Protein AF-A0AA38FZW0-F1 (afdb_monomer)

Solvent-accessible surface area (backbone atoms only — not comparable to full-atom values): 7051 Å² total; per-residue (Å²): 134,92,70,90,73,86,72,86,71,92,61,84,44,77,50,74,46,80,44,79,42,98,86,79,48,76,44,79,49,76,46,74,54,73,46,79,87,43,46,66,67,48,60,71,40,72,66,59,43,64,87,47,83,64,46,78,40,74,23,43,41,52,34,69,67,40,43,55,54,39,52,52,51,49,54,53,52,50,53,48,13,63,77,56,74,32,66,51,56,74,45,82,40,79,35,62,77,90,45,78,61,42,90,69,81,82,73,94,74,89,127

Nearest PDB structures (foldseek):
  2g4o-assembly1_A  TM=4.117E-01  e=1.725E-01  Mycobacterium tuberculosis
  4iwh-assembly1_B  TM=4.069E-01  e=1.725E-01  Burkholderia thailandensis E264
  6lky-assembly1_B  TM=3.232E-01  e=4.972E-01  Methylococcus capsulatus str. Bath
  3blx-assembly6_P  TM=3.490E-01  e=7.900E-01  Saccharomyces cerevisiae
  3blx-assembly1_D  TM=4.055E-01  e=1.341E+00  Saccharomyces cerevisiae

Structure (mmCIF, N/CA/C/O backbone):
data_AF-A0AA38FZW0-F1
#
_entry.id   AF-A0AA38FZW0-F1
#
loop_
_atom_site.group_PDB
_atom_site.id
_atom_site.type_symbol
_atom_site.label_atom_id
_atom_site.label_alt_id
_atom_site.label_comp_id
_atom_site.label_asym_id
_atom_site.label_entity_id
_atom_site.label_seq_id
_atom_site.pdbx_PDB_ins_code
_atom_site.Cartn_x
_atom_site.Cartn_y
_atom_site.Cartn_z
_atom_site.occupancy
_atom_site.B_iso_or_equiv
_atom_site.auth_seq_id
_atom_site.auth_comp_id
_atom_site.auth_asym_id
_atom_site.auth_atom_id
_atom_site.pdbx_PDB_model_num
ATOM 1 N N . GLN A 1 1 ? -1.968 -15.442 -16.839 1.00 64.88 1 GLN A N 1
ATOM 2 C CA . GLN A 1 1 ? -0.746 -15.421 -17.668 1.00 64.88 1 GLN A CA 1
ATOM 3 C C . GLN A 1 1 ? -0.109 -14.055 -17.491 1.00 64.88 1 GLN A C 1
ATOM 5 O O . GLN A 1 1 ? -0.829 -13.072 -17.615 1.00 64.88 1 GLN A O 1
ATOM 10 N N . PHE A 1 2 ? 1.173 -13.996 -17.129 1.00 82.81 2 PHE A N 1
ATOM 11 C CA . PHE A 1 2 ? 1.916 -12.736 -17.044 1.00 82.81 2 PHE A CA 1
ATOM 12 C C . PHE A 1 2 ? 2.198 -12.199 -18.454 1.00 82.81 2 PHE A C 1
ATOM 14 O O . PHE A 1 2 ? 2.428 -12.986 -19.375 1.00 82.81 2 PHE A O 1
ATOM 21 N N . VAL A 1 3 ? 2.140 -10.879 -18.624 1.00 86.00 3 VAL A N 1
ATOM 22 C CA . VAL A 1 3 ? 2.450 -10.193 -19.882 1.00 86.00 3 VAL A CA 1
ATOM 23 C C . VAL A 1 3 ? 3.559 -9.194 -19.591 1.00 86.00 3 VAL A C 1
ATOM 25 O O . VAL A 1 3 ? 3.381 -8.303 -18.771 1.00 86.00 3 VAL A O 1
ATOM 28 N N . GLU A 1 4 ? 4.686 -9.335 -20.282 1.00 85.12 4 GLU A N 1
ATOM 29 C CA . GLU A 1 4 ? 5.894 -8.534 -20.042 1.00 85.12 4 GLU A CA 1
ATOM 30 C C . GLU A 1 4 ? 5.729 -7.055 -20.424 1.00 85.12 4 GLU A C 1
ATOM 32 O O . GLU A 1 4 ? 6.420 -6.172 -19.922 1.00 85.12 4 GLU A O 1
ATOM 37 N N . ARG A 1 5 ? 4.766 -6.755 -21.301 1.00 89.06 5 ARG A N 1
ATOM 38 C CA . ARG A 1 5 ? 4.482 -5.388 -21.729 1.00 89.06 5 ARG A CA 1
ATOM 39 C C . ARG A 1 5 ? 3.911 -4.566 -20.575 1.00 89.06 5 ARG A C 1
ATOM 41 O O . ARG A 1 5 ? 2.768 -4.767 -20.170 1.00 89.06 5 ARG A O 1
ATOM 48 N N . TYR A 1 6 ? 4.663 -3.560 -20.144 1.00 84.94 6 TYR A N 1
ATOM 49 C CA . TYR A 1 6 ? 4.176 -2.580 -19.185 1.00 84.94 6 TYR A CA 1
ATOM 50 C C . TYR A 1 6 ? 3.109 -1.676 -19.811 1.00 84.94 6 TYR A C 1
ATOM 52 O O . TYR A 1 6 ? 3.316 -1.070 -20.864 1.00 84.94 6 TYR A O 1
ATOM 60 N N . THR A 1 7 ? 1.961 -1.593 -19.147 1.00 84.06 7 THR A N 1
ATOM 61 C CA . THR A 1 7 ? 0.936 -0.579 -19.400 1.00 84.06 7 THR A CA 1
ATOM 62 C C . THR A 1 7 ? 0.672 0.099 -18.063 1.00 84.06 7 THR A C 1
ATOM 64 O O . THR A 1 7 ? 0.137 -0.576 -17.178 1.00 84.06 7 THR A O 1
ATOM 67 N N . PRO A 1 8 ? 1.073 1.372 -17.889 1.00 82.00 8 PRO A N 1
ATOM 68 C CA . PRO A 1 8 ? 0.825 2.094 -16.653 1.00 82.00 8 PRO A CA 1
ATOM 69 C C . PRO A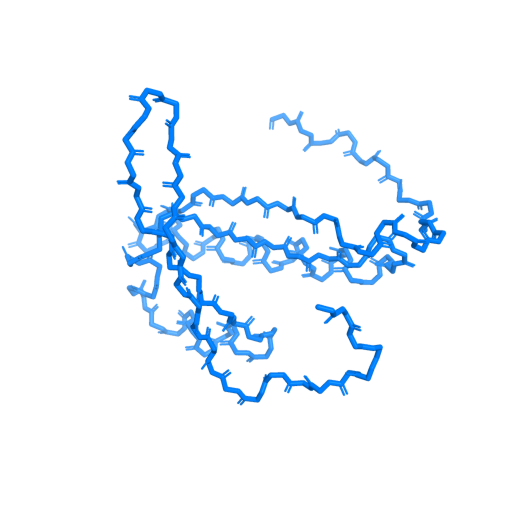 1 8 ? -0.656 2.075 -16.276 1.00 82.00 8 PRO A C 1
ATOM 71 O O . PRO A 1 8 ? -1.553 1.977 -17.122 1.00 82.00 8 PRO A O 1
ATOM 74 N N . THR A 1 9 ? -0.909 2.138 -14.978 1.00 79.44 9 THR A N 1
ATOM 75 C CA . THR A 1 9 ? -2.256 2.312 -14.457 1.00 79.44 9 THR A CA 1
ATOM 76 C C . THR A 1 9 ? -2.525 3.806 -14.320 1.00 79.44 9 THR A C 1
ATOM 78 O O . THR A 1 9 ? -2.023 4.456 -13.409 1.00 79.44 9 THR A O 1
ATOM 81 N N . ASP A 1 10 ?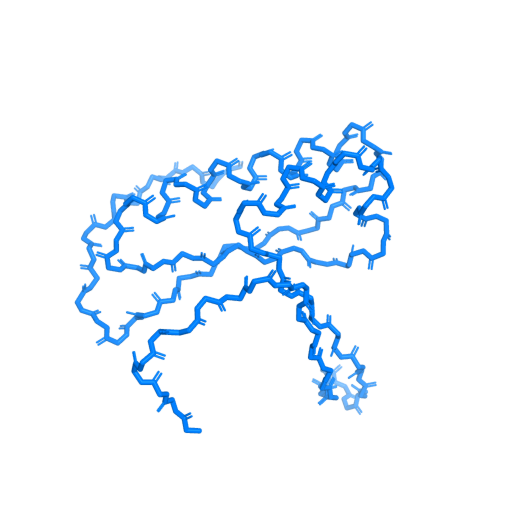 -3.313 4.347 -15.248 1.00 73.62 10 ASP A N 1
ATOM 82 C CA . ASP A 1 10 ? -3.588 5.790 -15.341 1.00 73.62 10 ASP A CA 1
ATOM 83 C C . ASP A 1 10 ? -4.782 6.236 -14.471 1.00 73.62 10 ASP A C 1
ATOM 85 O O . ASP A 1 10 ? -5.125 7.416 -14.415 1.00 73.62 10 ASP A O 1
ATOM 89 N N . CYS A 1 11 ? -5.465 5.287 -13.825 1.00 74.19 11 CYS A N 1
ATOM 90 C CA . CYS A 1 11 ? -6.664 5.505 -13.019 1.00 74.19 11 CYS A CA 1
ATOM 91 C C . CYS A 1 11 ? -6.807 4.426 -11.940 1.00 74.19 11 CYS A C 1
ATOM 93 O O . CYS A 1 11 ? -6.218 3.355 -12.056 1.00 74.19 11 CYS A O 1
ATOM 95 N N . ASP A 1 12 ? -7.617 4.681 -10.909 1.00 79.31 12 ASP A N 1
ATOM 96 C CA . ASP A 1 12 ? -7.883 3.693 -9.859 1.00 79.31 12 ASP A CA 1
ATOM 97 C C . ASP A 1 12 ? -8.368 2.362 -10.452 1.00 79.31 12 ASP A C 1
ATOM 99 O O . ASP A 1 12 ? -9.379 2.306 -11.163 1.00 79.31 12 ASP A O 1
ATOM 103 N N . ARG A 1 13 ? -7.677 1.271 -10.110 1.00 89.12 13 ARG A N 1
ATOM 104 C CA . ARG A 1 13 ? -8.103 -0.089 -10.456 1.00 89.12 13 ARG A CA 1
ATOM 105 C C . ARG A 1 13 ? -8.536 -0.833 -9.214 1.00 89.12 13 ARG A C 1
ATOM 107 O O . ARG A 1 13 ? -7.882 -0.770 -8.180 1.00 89.12 13 ARG A O 1
ATOM 114 N N . TYR A 1 14 ? -9.626 -1.576 -9.349 1.00 93.94 14 TYR A N 1
ATOM 115 C CA . TYR A 1 14 ? -10.169 -2.406 -8.287 1.00 93.94 14 TYR A CA 1
ATOM 116 C C . TYR A 1 14 ? -10.227 -3.853 -8.750 1.00 93.94 14 TYR A C 1
ATOM 118 O O . TYR A 1 14 ? -10.685 -4.142 -9.858 1.00 93.94 14 TYR A O 1
ATOM 126 N N . VAL A 1 15 ? -9.806 -4.766 -7.884 1.00 95.81 15 VAL A N 1
ATOM 127 C CA . VAL A 1 15 ? -10.010 -6.203 -8.067 1.00 95.81 15 VAL A CA 1
ATOM 128 C C . VAL A 1 15 ? -10.662 -6.777 -6.821 1.00 95.81 15 VAL A C 1
ATOM 130 O O . VAL A 1 15 ? -10.388 -6.354 -5.699 1.00 95.81 15 VAL A O 1
ATOM 133 N N . THR A 1 16 ? -11.559 -7.734 -7.029 1.00 96.94 16 THR A N 1
ATOM 134 C CA . THR A 1 16 ? -12.221 -8.453 -5.945 1.00 96.94 16 THR A CA 1
ATOM 135 C C . THR A 1 16 ? -12.003 -9.940 -6.125 1.00 96.94 16 THR A C 1
ATOM 137 O O . THR A 1 16 ? -12.043 -10.453 -7.245 1.00 96.94 16 THR A O 1
ATOM 140 N N . ASN A 1 17 ? -11.746 -10.633 -5.025 1.00 96.94 17 ASN A N 1
ATOM 141 C CA . ASN A 1 17 ? -11.649 -12.082 -5.022 1.00 96.94 17 ASN A CA 1
ATOM 142 C C . ASN A 1 17 ? -12.197 -12.650 -3.713 1.00 96.94 17 ASN A C 1
ATOM 144 O O . ASN A 1 17 ? -12.164 -11.988 -2.679 1.00 96.94 17 ASN A O 1
ATOM 148 N N . VAL A 1 18 ? -12.680 -13.889 -3.744 1.00 96.88 18 VAL A N 1
ATOM 149 C CA . VAL A 1 18 ? -13.081 -14.612 -2.535 1.00 96.88 18 VAL A CA 1
ATOM 150 C C . VAL A 1 18 ? -11.903 -15.456 -2.064 1.00 96.88 18 VAL A C 1
ATOM 152 O O . VAL A 1 18 ? -11.402 -16.298 -2.806 1.00 96.88 18 VAL A O 1
ATOM 155 N N . VAL A 1 19 ? -11.477 -15.240 -0.823 1.00 95.38 19 VAL A N 1
ATOM 156 C CA . VAL A 1 19 ? -10.383 -15.969 -0.173 1.00 95.38 19 VAL A CA 1
ATOM 157 C C . VAL A 1 19 ? -10.934 -16.847 0.947 1.00 95.38 19 VAL A C 1
ATOM 159 O O . VAL A 1 19 ? -11.860 -16.454 1.660 1.00 95.38 19 VAL A O 1
ATOM 162 N N . ASP A 1 20 ? -10.386 -18.050 1.090 1.00 95.31 20 ASP A N 1
ATOM 163 C CA . ASP A 1 20 ? -10.673 -18.925 2.228 1.00 95.31 20 ASP A CA 1
ATOM 164 C C . ASP A 1 20 ? -9.731 -18.575 3.385 1.00 95.31 20 ASP A C 1
ATOM 166 O O . ASP A 1 20 ? -8.546 -18.308 3.176 1.00 95.31 20 ASP A O 1
ATOM 170 N N . THR A 1 21 ? -10.258 -18.546 4.603 1.00 91.44 21 THR A N 1
ATOM 171 C CA . THR A 1 21 ? -9.497 -18.222 5.813 1.00 91.44 21 THR A CA 1
ATOM 172 C C . THR A 1 21 ? -9.355 -19.451 6.699 1.00 91.44 21 THR A C 1
ATOM 174 O O . THR A 1 21 ? -10.117 -20.414 6.588 1.00 91.44 21 THR A O 1
ATOM 177 N N . MET A 1 22 ? -8.370 -19.438 7.603 1.00 85.50 22 MET A N 1
ATOM 178 C CA . MET A 1 22 ? -8.183 -20.546 8.542 1.00 85.50 22 MET A CA 1
ATOM 179 C C . MET A 1 22 ? -9.481 -20.803 9.319 1.00 85.50 22 MET A C 1
ATOM 181 O O . MET A 1 22 ? -9.975 -19.926 10.022 1.00 85.50 22 MET A O 1
ATOM 185 N N . GLY A 1 23 ? -10.045 -22.002 9.148 1.00 86.62 23 GLY A N 1
ATOM 186 C CA . GLY A 1 23 ? -11.368 -22.366 9.664 1.00 86.62 23 GLY A CA 1
ATOM 187 C C . GLY A 1 23 ? -12.471 -22.496 8.605 1.00 86.62 23 GLY A C 1
ATOM 188 O O . GLY A 1 23 ? -13.623 -22.697 8.977 1.00 86.62 23 GLY A O 1
ATOM 189 N N . GLY A 1 24 ? -12.153 -22.398 7.307 1.00 89.62 24 GLY A N 1
ATOM 190 C CA . GLY A 1 24 ? -13.102 -22.646 6.208 1.00 89.62 24 GLY A CA 1
ATOM 191 C C . GLY A 1 24 ? -14.101 -21.508 5.974 1.00 89.62 24 GLY A C 1
ATOM 192 O O . GLY A 1 24 ? -15.117 -21.687 5.296 1.00 89.62 24 GLY A O 1
ATOM 193 N N . THR A 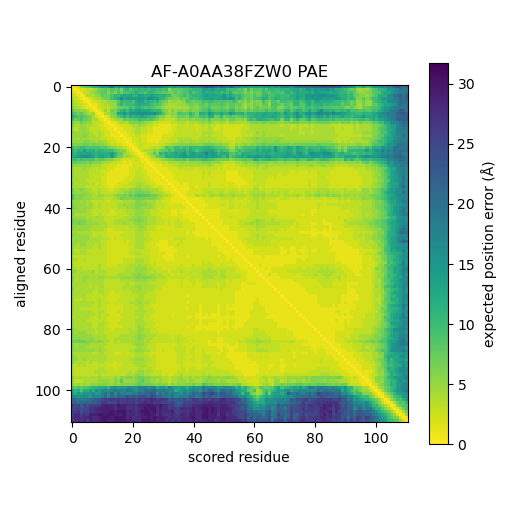1 25 ? -13.858 -20.343 6.581 1.00 94.31 25 THR A N 1
ATOM 194 C CA . THR A 1 25 ? -14.698 -19.158 6.398 1.00 94.31 25 THR A CA 1
ATOM 195 C C . THR A 1 25 ? -14.226 -18.392 5.172 1.00 94.31 25 THR A C 1
ATOM 197 O O . THR A 1 25 ? -13.057 -18.025 5.071 1.00 94.31 25 THR A O 1
ATOM 200 N N . LYS A 1 26 ? -15.147 -18.086 4.258 1.00 95.69 26 LYS A N 1
ATOM 201 C CA . LYS A 1 26 ? -14.849 -17.301 3.058 1.00 95.69 26 LYS A CA 1
ATOM 202 C C . LYS A 1 26 ? -14.984 -15.807 3.337 1.00 95.69 26 LYS A C 1
ATOM 204 O O . LYS A 1 26 ? -15.977 -15.378 3.924 1.00 95.69 26 LYS A O 1
ATOM 209 N N . LYS A 1 27 ? -14.017 -15.015 2.878 1.00 95.50 27 LYS A N 1
ATOM 210 C CA . LYS A 1 27 ? -14.047 -13.546 2.915 1.00 95.50 27 LYS A CA 1
ATOM 211 C C . LYS A 1 27 ? -13.846 -12.973 1.518 1.00 95.50 27 LYS A C 1
ATOM 213 O O . LYS A 1 27 ? -13.227 -13.609 0.671 1.00 95.50 27 LYS A O 1
ATOM 218 N N . THR A 1 28 ? -14.357 -11.770 1.284 1.00 96.94 28 THR A N 1
ATOM 219 C CA . THR A 1 28 ? -14.087 -11.029 0.046 1.00 96.94 28 THR A CA 1
ATOM 220 C C . THR A 1 28 ? -12.890 -10.120 0.279 1.00 96.94 28 THR A C 1
ATOM 222 O O . THR A 1 28 ? -12.937 -9.269 1.161 1.00 96.94 28 THR A O 1
ATOM 225 N N . LEU A 1 29 ? -11.831 -10.311 -0.499 1.00 96.88 29 LEU A N 1
ATOM 226 C CA . LEU A 1 29 ? -10.689 -9.414 -0.572 1.00 96.88 29 LEU A CA 1
ATOM 227 C C . LEU A 1 29 ? -10.949 -8.397 -1.683 1.00 96.88 29 LEU A C 1
ATOM 229 O O . LEU A 1 29 ? -11.1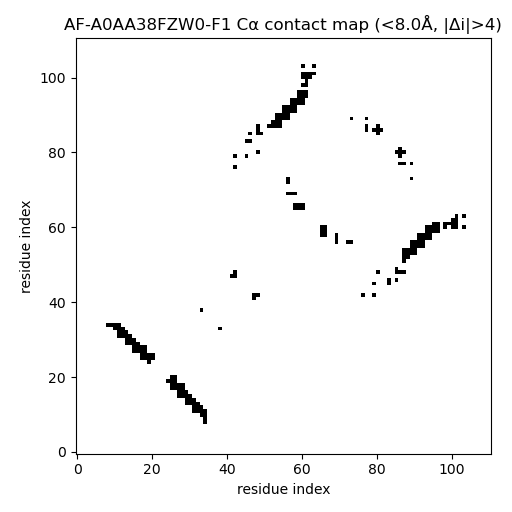36 -8.780 -2.839 1.00 96.88 29 LEU A O 1
ATOM 233 N N . VAL A 1 30 ? -10.956 -7.116 -1.325 1.00 97.12 30 VAL A N 1
ATOM 234 C CA . VAL A 1 30 ? -11.035 -5.996 -2.266 1.00 97.12 30 VAL A CA 1
ATOM 235 C C . VAL A 1 30 ? -9.676 -5.317 -2.275 1.00 97.12 30 VAL A C 1
ATOM 237 O O . VAL A 1 30 ? -9.196 -4.895 -1.228 1.00 97.12 30 VAL A O 1
ATOM 240 N N . MET A 1 31 ? -9.049 -5.217 -3.441 1.00 96.69 31 MET A N 1
ATOM 241 C CA . MET A 1 31 ? -7.785 -4.504 -3.600 1.00 96.69 31 MET A CA 1
ATOM 242 C C . MET A 1 31 ? -8.007 -3.302 -4.506 1.00 96.69 31 MET A C 1
ATOM 244 O O . MET A 1 31 ? -8.629 -3.431 -5.563 1.00 96.69 31 MET A O 1
ATOM 248 N N . ARG A 1 32 ? -7.477 -2.154 -4.090 1.00 95.44 32 ARG A N 1
ATOM 249 C CA . ARG A 1 32 ? -7.408 -0.931 -4.885 1.00 95.44 32 ARG A CA 1
ATOM 250 C C . ARG A 1 32 ? -5.948 -0.648 -5.201 1.00 95.44 32 ARG A C 1
ATOM 252 O O . ARG A 1 32 ? -5.145 -0.485 -4.289 1.00 95.44 32 ARG A O 1
ATOM 259 N N . GLU A 1 33 ? -5.618 -0.580 -6.479 1.00 94.88 33 GLU A N 1
ATOM 260 C CA . GLU A 1 33 ? -4.318 -0.097 -6.929 1.00 94.88 33 GLU A CA 1
ATOM 261 C C . GLU A 1 33 ? -4.320 1.433 -6.900 1.00 94.88 33 GLU A C 1
ATOM 263 O O . GLU A 1 33 ? -5.212 2.066 -7.470 1.00 94.88 33 GLU A O 1
ATOM 268 N N . ILE A 1 34 ? -3.314 2.012 -6.246 1.00 92.56 34 ILE A N 1
ATOM 269 C CA . ILE A 1 34 ? -3.060 3.451 -6.228 1.00 92.56 34 ILE A CA 1
ATOM 270 C C . ILE A 1 34 ? -1.690 3.653 -6.865 1.00 92.56 34 ILE A C 1
ATOM 272 O O . ILE A 1 34 ? -0.688 3.146 -6.364 1.00 92.56 34 ILE A O 1
ATOM 276 N N . SER A 1 35 ? -1.649 4.368 -7.989 1.00 90.25 35 SER A N 1
ATOM 277 C CA . SER A 1 35 ? -0.374 4.723 -8.613 1.00 90.25 35 SER A CA 1
ATOM 278 C C . SER A 1 35 ? 0.433 5.624 -7.682 1.00 90.25 35 SER A C 1
ATOM 280 O O . SER A 1 35 ? -0.132 6.411 -6.925 1.00 90.25 35 SER A O 1
ATOM 282 N N . GLU A 1 36 ? 1.750 5.575 -7.807 1.00 86.06 36 GLU A N 1
ATOM 283 C CA . GLU A 1 36 ? 2.663 6.394 -7.014 1.00 86.06 36 GLU A CA 1
ATOM 284 C C . GLU A 1 36 ? 2.325 7.898 -7.073 1.00 86.06 36 GLU A C 1
ATOM 286 O O . GLU A 1 36 ? 2.167 8.553 -6.046 1.00 86.06 36 GLU A O 1
ATOM 291 N N . ASN A 1 37 ? 2.070 8.423 -8.277 1.00 85.56 37 ASN A N 1
ATOM 292 C CA . ASN A 1 37 ? 1.664 9.819 -8.481 1.00 85.56 37 ASN A CA 1
ATOM 293 C C . ASN A 1 37 ? 0.271 10.135 -7.900 1.00 85.56 37 ASN A C 1
ATOM 295 O O . ASN A 1 37 ? -0.071 11.297 -7.691 1.00 85.56 37 ASN A O 1
ATOM 299 N N . GLY A 1 38 ? -0.554 9.112 -7.673 1.00 89.81 38 GLY A N 1
ATOM 300 C CA . GLY A 1 38 ? -1.901 9.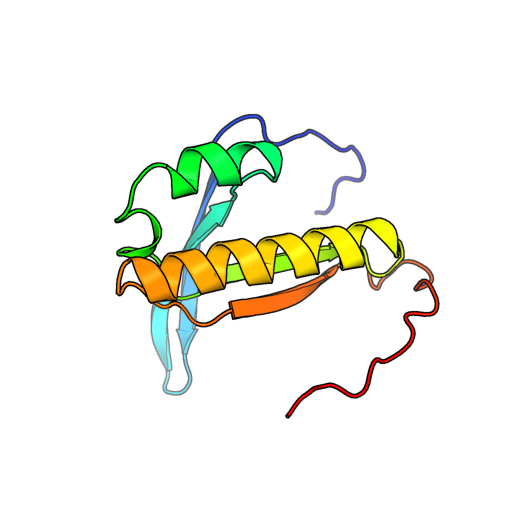237 -7.124 1.00 89.81 38 GLY A CA 1
ATOM 301 C C . GLY A 1 38 ? -1.940 9.317 -5.599 1.00 89.81 38 GLY A C 1
ATOM 302 O O . GLY A 1 38 ? -2.957 9.749 -5.057 1.00 89.81 38 GLY A O 1
ATOM 303 N N . VAL A 1 39 ? -0.855 8.951 -4.903 1.00 92.19 39 VAL A N 1
ATOM 304 C CA . VAL A 1 39 ? -0.814 8.907 -3.430 1.00 92.19 39 VAL A CA 1
ATOM 305 C C . VAL A 1 39 ? -1.058 10.288 -2.827 1.00 92.19 39 VAL A C 1
ATOM 307 O O . VAL A 1 39 ? -1.919 10.430 -1.963 1.00 92.19 39 VAL A O 1
ATOM 310 N N . GLN A 1 40 ? -0.403 11.329 -3.344 1.00 92.56 40 GLN A N 1
ATOM 311 C CA . GLN A 1 40 ? -0.582 12.693 -2.839 1.00 92.56 40 GLN A CA 1
ATOM 312 C C . GLN A 1 40 ? -2.046 13.159 -2.945 1.00 92.56 40 GLN A C 1
ATOM 314 O O . GLN A 1 40 ? -2.592 13.761 -2.021 1.00 92.56 40 GLN A O 1
ATOM 319 N N . MET A 1 41 ? -2.704 12.860 -4.070 1.00 92.75 41 MET A N 1
ATOM 320 C CA . MET A 1 41 ? -4.112 13.203 -4.278 1.00 92.75 41 MET A CA 1
ATOM 321 C C . MET A 1 41 ? -5.038 12.367 -3.386 1.00 92.75 41 MET A C 1
ATOM 323 O O . MET A 1 41 ? -6.048 12.874 -2.901 1.00 92.75 41 MET A O 1
ATOM 327 N N . PHE A 1 42 ? -4.690 11.103 -3.153 1.00 93.62 42 PHE A N 1
ATOM 328 C CA . PHE A 1 42 ? -5.418 10.208 -2.262 1.00 93.62 42 PHE A CA 1
ATOM 329 C C . PHE A 1 42 ? -5.363 10.694 -0.804 1.00 93.62 42 PHE A C 1
ATOM 331 O O . PHE A 1 42 ? -6.412 10.841 -0.174 1.00 93.62 42 PHE A O 1
ATOM 338 N N . LEU A 1 43 ? -4.174 11.037 -0.297 1.00 95.69 43 LEU A N 1
ATOM 339 C CA . LEU A 1 43 ? -3.968 11.499 1.082 1.00 95.69 43 LEU A CA 1
ATOM 340 C C . LEU A 1 43 ? -4.467 12.931 1.337 1.00 95.69 43 LEU A C 1
ATOM 342 O O . LEU A 1 43 ? -4.678 13.313 2.485 1.00 95.69 43 LEU A O 1
ATOM 346 N N . ALA A 1 44 ? -4.752 13.717 0.292 1.00 96.25 44 ALA A N 1
ATOM 347 C CA . ALA A 1 44 ? -5.377 15.036 0.443 1.00 96.25 44 ALA A CA 1
ATOM 348 C C . ALA A 1 44 ? -6.735 14.974 1.174 1.00 96.25 44 ALA A C 1
ATOM 350 O O . ALA A 1 44 ? -7.151 15.951 1.802 1.00 96.25 44 ALA A O 1
ATOM 351 N N . ASN A 1 45 ? -7.424 13.828 1.121 1.00 96.50 45 ASN A N 1
ATOM 352 C CA . ASN A 1 45 ? -8.562 13.552 1.986 1.00 96.50 45 ASN A CA 1
ATOM 353 C C . ASN A 1 45 ? -8.089 12.933 3.312 1.00 96.50 45 ASN A C 1
ATOM 355 O O . ASN A 1 45 ? -7.508 11.847 3.329 1.00 96.50 45 ASN A O 1
ATOM 359 N N . LYS A 1 46 ? -8.427 13.581 4.433 1.00 96.44 46 LYS A N 1
ATOM 360 C CA . LYS A 1 46 ? -8.119 13.095 5.786 1.00 96.44 46 LYS A CA 1
ATOM 361 C C . LYS A 1 46 ? -8.644 11.678 6.040 1.00 96.44 46 LYS A C 1
ATOM 363 O O . LYS A 1 46 ? -7.958 10.887 6.672 1.00 96.44 46 LYS A O 1
ATOM 368 N N . GLU A 1 47 ? -9.827 11.347 5.532 1.00 97.81 47 GLU A N 1
ATOM 369 C CA . GLU A 1 47 ? -10.494 10.058 5.774 1.00 97.81 47 GLU A CA 1
ATOM 370 C C . GLU A 1 47 ? -10.167 9.003 4.703 1.00 97.81 47 GLU A C 1
ATOM 372 O O . GLU A 1 47 ? -10.802 7.954 4.643 1.00 97.81 47 GLU A O 1
ATOM 377 N N . SER A 1 48 ? -9.184 9.262 3.834 1.00 96.25 48 SER A N 1
ATOM 378 C CA . SER A 1 48 ? -8.811 8.366 2.727 1.00 96.25 48 SER A CA 1
ATOM 379 C C . SER A 1 48 ? -8.441 6.948 3.168 1.00 96.25 48 SER A C 1
ATOM 381 O O . SER A 1 48 ? -8.738 5.998 2.443 1.00 96.25 48 SER A O 1
ATOM 383 N N . LEU A 1 49 ? -7.853 6.800 4.360 1.00 97.38 49 LEU A N 1
ATOM 384 C CA . LEU A 1 49 ? -7.476 5.512 4.949 1.00 97.38 49 LEU A CA 1
ATOM 385 C C . LEU A 1 49 ? -8.590 4.845 5.762 1.00 97.38 49 LEU A C 1
ATOM 387 O O . LEU A 1 49 ? -8.495 3.653 6.027 1.00 97.38 49 LEU A O 1
ATOM 391 N N . ALA A 1 50 ? -9.672 5.553 6.099 1.00 97.62 50 ALA A N 1
ATOM 392 C CA . ALA A 1 50 ? -10.769 5.000 6.894 1.00 97.62 50 ALA A CA 1
ATOM 393 C C . ALA A 1 50 ? -11.380 3.688 6.343 1.00 97.62 50 ALA A C 1
ATOM 395 O O . ALA A 1 50 ? -11.732 2.831 7.152 1.00 97.62 50 ALA A O 1
ATOM 396 N N . PRO A 1 51 ? -11.523 3.480 5.013 1.00 96.38 51 PRO A N 1
ATOM 397 C CA . PRO A 1 51 ? -12.037 2.222 4.469 1.00 96.38 51 PRO A CA 1
ATOM 398 C C . PRO A 1 51 ? -10.952 1.157 4.220 1.00 96.38 51 PRO A C 1
ATOM 400 O O . PRO A 1 51 ? -11.262 0.116 3.644 1.00 96.38 51 PRO A O 1
ATOM 403 N N . CYS A 1 52 ? -9.686 1.424 4.551 1.00 96.88 52 CYS A N 1
ATOM 404 C CA . CYS A 1 52 ? -8.565 0.536 4.259 1.00 96.88 52 CYS A CA 1
ATOM 405 C C . CYS A 1 52 ? -8.260 -0.363 5.465 1.00 96.88 52 CYS A C 1
ATOM 407 O O . CYS A 1 52 ? -7.916 0.129 6.532 1.00 96.88 52 CYS A O 1
ATOM 409 N N . ASP A 1 53 ? -8.347 -1.684 5.287 1.00 97.44 53 ASP A N 1
ATOM 410 C CA . ASP A 1 53 ? -8.017 -2.642 6.352 1.00 97.44 53 ASP A CA 1
ATOM 411 C C . ASP A 1 53 ? -6.505 -2.924 6.453 1.00 97.44 53 ASP A C 1
ATOM 413 O O . ASP A 1 53 ? -6.003 -3.226 7.534 1.00 97.44 53 ASP A O 1
ATOM 417 N N . VAL A 1 54 ? -5.782 -2.885 5.324 1.00 96.81 54 VAL A N 1
ATOM 4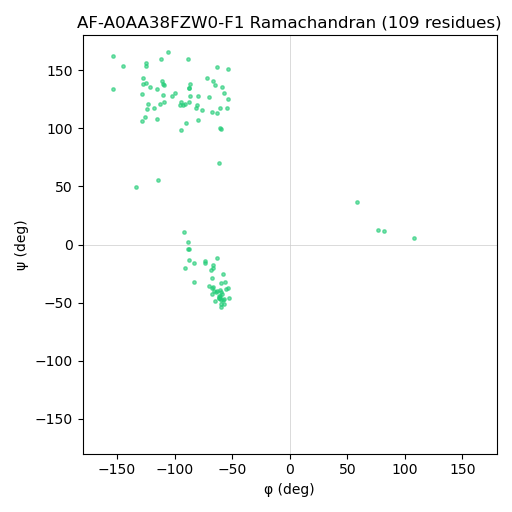18 C CA . VAL A 1 54 ? -4.339 -3.174 5.204 1.00 96.81 54 VAL A CA 1
ATOM 419 C C . VAL A 1 54 ? -3.767 -2.415 4.004 1.00 96.81 54 VAL A C 1
ATOM 421 O O . VAL A 1 54 ? -4.326 -2.48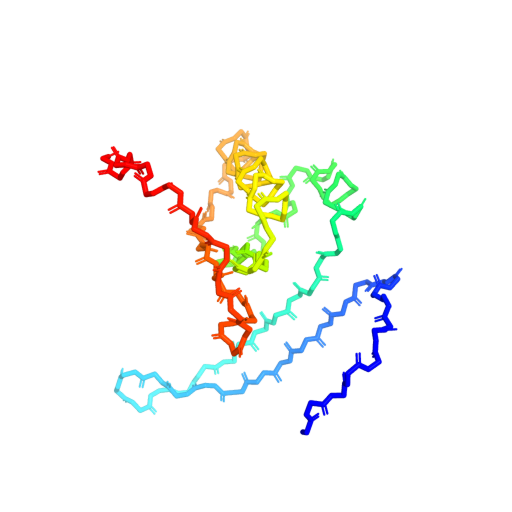7 2.908 1.00 96.81 54 VAL A O 1
ATOM 424 N N . ALA A 1 55 ? -2.618 -1.760 4.179 1.00 97.50 55 ALA A N 1
ATOM 425 C CA . ALA A 1 55 ? -1.874 -1.109 3.103 1.00 97.50 55 ALA A CA 1
ATOM 426 C C . ALA A 1 55 ? -0.698 -1.981 2.622 1.00 97.50 55 ALA A C 1
ATOM 428 O O . ALA A 1 55 ? 0.108 -2.467 3.418 1.00 97.50 55 ALA A O 1
ATOM 429 N N . LEU A 1 56 ? -0.591 -2.165 1.303 1.00 97.62 56 LEU A N 1
ATOM 430 C CA . LEU A 1 56 ? 0.483 -2.924 0.658 1.00 97.62 56 LEU A CA 1
ATOM 431 C C . LEU A 1 56 ? 1.411 -1.979 -0.109 1.00 97.62 56 LEU A C 1
ATOM 433 O O . LEU A 1 56 ? 0.953 -1.212 -0.954 1.00 97.62 56 LEU A O 1
ATOM 437 N N . PHE A 1 57 ? 2.711 -2.093 0.143 1.00 97.12 57 PHE A N 1
ATOM 438 C CA . PHE A 1 57 ? 3.762 -1.308 -0.497 1.00 97.12 57 PHE A CA 1
ATOM 439 C C . PHE A 1 57 ? 4.650 -2.243 -1.310 1.00 97.12 57 PHE A C 1
ATOM 441 O O . PHE A 1 57 ? 5.385 -3.055 -0.750 1.00 97.12 57 PHE A O 1
ATOM 448 N N . VAL A 1 58 ? 4.548 -2.173 -2.634 1.00 96.31 58 VAL A N 1
ATOM 449 C CA . VAL A 1 58 ? 5.224 -3.108 -3.540 1.00 96.31 58 VAL A CA 1
ATOM 450 C C . VAL A 1 58 ? 6.449 -2.439 -4.144 1.00 96.31 58 VAL A C 1
ATOM 452 O O . VAL A 1 58 ? 6.325 -1.369 -4.734 1.00 96.31 58 VAL A O 1
ATOM 455 N N . TYR A 1 59 ? 7.605 -3.090 -4.040 1.00 95.44 59 TYR A N 1
ATOM 456 C CA . TYR A 1 59 ? 8.844 -2.646 -4.677 1.00 95.44 59 TYR A CA 1
ATOM 457 C C . TYR A 1 59 ? 9.428 -3.749 -5.559 1.00 95.44 59 TYR A C 1
ATOM 459 O O . TYR A 1 59 ? 9.164 -4.931 -5.353 1.00 95.44 59 TYR A O 1
ATOM 467 N N . ASP A 1 60 ? 10.227 -3.361 -6.543 1.00 94.44 60 ASP A N 1
ATOM 468 C CA . ASP A 1 60 ? 10.997 -4.278 -7.380 1.00 94.44 60 ASP A CA 1
ATOM 469 C C . ASP A 1 60 ? 12.283 -4.688 -6.646 1.00 94.44 60 ASP A C 1
ATOM 471 O O . ASP A 1 60 ? 13.114 -3.836 -6.328 1.00 94.44 60 ASP A O 1
ATOM 475 N N . SER A 1 61 ? 12.452 -5.981 -6.349 1.00 93.56 61 SER A N 1
ATOM 476 C CA . SER A 1 61 ? 13.614 -6.498 -5.611 1.00 93.56 61 SER A CA 1
ATOM 477 C C . SER A 1 61 ? 14.931 -6.370 -6.384 1.00 93.56 61 SER A C 1
ATOM 479 O O . SER A 1 61 ? 16.009 -6.408 -5.784 1.00 93.56 61 SER A O 1
ATOM 481 N N . SER A 1 62 ? 14.860 -6.175 -7.701 1.00 91.81 62 SER A N 1
ATOM 482 C CA . SER A 1 62 ? 16.015 -5.934 -8.568 1.00 91.81 62 SER A CA 1
ATOM 483 C C . SER A 1 62 ? 16.391 -4.447 -8.696 1.00 91.81 62 SER A C 1
ATOM 485 O O . SER A 1 62 ? 17.410 -4.127 -9.309 1.00 91.81 62 SER A O 1
ATOM 487 N N . ASP A 1 63 ? 15.621 -3.530 -8.091 1.00 92.56 63 ASP A N 1
ATOM 488 C CA . ASP A 1 63 ? 15.821 -2.078 -8.194 1.00 92.56 63 ASP A CA 1
ATOM 489 C C . ASP A 1 63 ? 15.870 -1.389 -6.814 1.00 92.56 63 ASP A C 1
ATOM 491 O O . ASP A 1 63 ? 14.857 -1.156 -6.149 1.00 92.56 63 ASP A O 1
ATOM 495 N N . GLU A 1 64 ? 17.072 -0.978 -6.394 1.00 90.88 64 GLU A N 1
ATOM 496 C CA . GLU A 1 64 ? 17.288 -0.253 -5.133 1.00 90.88 64 GLU A CA 1
ATOM 497 C C . GLU A 1 64 ? 16.508 1.076 -5.065 1.00 90.88 64 GLU A C 1
ATOM 499 O O . GLU A 1 64 ? 16.068 1.491 -3.985 1.00 90.88 64 GLU A O 1
ATOM 504 N N . ALA A 1 65 ? 16.314 1.758 -6.200 1.00 94.12 65 ALA A N 1
ATOM 505 C CA . ALA A 1 65 ? 15.557 3.007 -6.237 1.00 94.12 65 ALA A CA 1
ATOM 506 C C . ALA A 1 65 ? 14.072 2.755 -5.937 1.00 94.12 65 ALA A C 1
ATOM 508 O O . ALA A 1 65 ? 13.454 3.536 -5.207 1.00 94.12 65 ALA A O 1
ATOM 509 N N . SER A 1 66 ? 13.529 1.637 -6.431 1.00 94.50 66 SER A N 1
ATOM 510 C CA . SER A 1 66 ? 12.167 1.190 -6.125 1.00 94.50 66 SER A CA 1
ATOM 511 C C . SER A 1 66 ? 11.980 0.944 -4.625 1.00 94.50 66 SER A C 1
ATOM 513 O O . SER A 1 66 ? 11.001 1.424 -4.046 1.00 94.50 66 SER A O 1
ATOM 515 N N . TRP A 1 67 ? 12.942 0.287 -3.966 1.00 93.56 67 TRP A N 1
ATOM 516 C CA . TRP A 1 67 ? 12.914 0.072 -2.513 1.00 93.56 67 TRP A CA 1
ATOM 517 C C . TRP A 1 67 ? 12.880 1.386 -1.724 1.00 93.56 67 TRP A C 1
ATOM 519 O O . TRP A 1 67 ? 11.981 1.585 -0.905 1.00 93.56 67 TRP A O 1
ATOM 529 N N . LYS A 1 68 ? 13.827 2.301 -1.984 1.00 95.62 68 LYS A N 1
ATOM 530 C CA . LYS A 1 68 ? 13.931 3.581 -1.252 1.00 95.62 68 LYS A CA 1
ATOM 531 C C . LYS A 1 68 ? 12.643 4.390 -1.348 1.00 95.62 68 LYS A C 1
ATOM 533 O O . LYS A 1 68 ? 12.107 4.828 -0.334 1.00 95.62 68 LYS A O 1
ATOM 538 N N . LYS A 1 69 ? 12.113 4.509 -2.562 1.00 95.50 69 LYS A N 1
ATOM 539 C CA . LYS A 1 69 ? 10.878 5.243 -2.834 1.00 95.50 69 LYS A CA 1
ATOM 540 C C . LYS A 1 69 ? 9.665 4.623 -2.139 1.00 95.50 69 LYS A C 1
ATOM 542 O O . LYS A 1 69 ? 8.828 5.321 -1.580 1.00 95.50 69 LYS A O 1
ATOM 547 N N . THR A 1 70 ? 9.594 3.295 -2.128 1.00 96.19 70 THR A N 1
ATOM 548 C CA . THR A 1 70 ? 8.521 2.555 -1.453 1.00 96.19 70 THR A CA 1
ATOM 549 C C . THR A 1 70 ? 8.589 2.720 0.069 1.00 96.19 70 THR A C 1
ATOM 551 O O . THR A 1 70 ? 7.551 2.851 0.717 1.00 96.19 70 THR A O 1
ATOM 554 N N . ALA A 1 71 ? 9.794 2.770 0.645 1.00 96.50 71 ALA A N 1
ATOM 555 C CA . ALA A 1 71 ? 9.988 3.053 2.066 1.00 96.50 71 ALA A CA 1
ATOM 556 C C . ALA A 1 71 ? 9.563 4.488 2.438 1.00 96.50 71 ALA A C 1
ATOM 558 O O . ALA A 1 71 ? 8.927 4.681 3.472 1.00 96.50 71 ALA A O 1
ATOM 559 N N . GLU A 1 72 ? 9.851 5.479 1.588 1.00 97.00 72 GLU A N 1
ATOM 560 C CA . GLU A 1 72 ? 9.373 6.861 1.767 1.00 97.00 72 GLU A CA 1
ATOM 561 C C . GLU A 1 72 ? 7.837 6.934 1.756 1.00 97.00 72 GLU A C 1
ATOM 563 O O . GLU A 1 72 ? 7.246 7.525 2.662 1.00 97.00 72 GLU A O 1
ATOM 568 N N . LEU A 1 73 ? 7.186 6.261 0.798 1.00 97.00 73 LEU A N 1
ATOM 569 C CA . LEU A 1 73 ? 5.721 6.176 0.732 1.00 97.00 73 LEU A CA 1
ATOM 570 C C . LEU A 1 73 ? 5.111 5.515 1.971 1.00 97.00 73 LEU A C 1
ATOM 572 O O . LEU A 1 73 ? 4.063 5.951 2.445 1.00 97.00 73 LEU A O 1
ATOM 576 N N . LEU A 1 74 ? 5.751 4.471 2.505 1.00 97.50 74 LEU A N 1
ATOM 577 C CA . LEU A 1 74 ? 5.294 3.821 3.733 1.00 97.50 74 LEU A CA 1
ATOM 578 C C . LEU A 1 74 ? 5.277 4.814 4.894 1.00 97.50 74 LEU A C 1
ATOM 580 O O . LEU A 1 74 ? 4.271 4.902 5.598 1.00 97.50 74 LEU A O 1
ATOM 584 N N . VAL A 1 75 ? 6.361 5.575 5.073 1.00 97.44 75 VAL A N 1
ATOM 585 C CA . VAL A 1 75 ? 6.453 6.593 6.129 1.00 97.44 75 VAL A CA 1
ATOM 586 C C . VAL A 1 75 ? 5.382 7.666 5.941 1.00 97.44 75 VAL A C 1
ATOM 588 O O . VAL A 1 75 ? 4.718 8.028 6.912 1.00 97.44 75 VAL A O 1
ATOM 591 N N . GLU A 1 76 ? 5.173 8.145 4.713 1.00 97.00 76 GLU A N 1
ATOM 592 C CA . GLU A 1 76 ? 4.152 9.15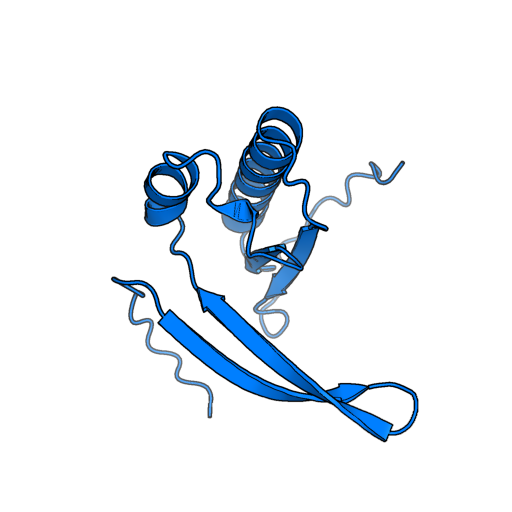3 4.400 1.00 97.00 76 GLU A CA 1
ATOM 593 C C . GLU A 1 76 ? 2.738 8.668 4.759 1.00 97.00 76 GLU A C 1
ATOM 595 O O . GLU A 1 76 ? 2.011 9.344 5.492 1.00 97.00 76 GLU A O 1
ATOM 600 N N . VAL A 1 77 ? 2.359 7.475 4.295 1.00 96.88 77 VAL A N 1
ATOM 601 C CA . VAL A 1 77 ? 1.025 6.904 4.531 1.00 96.88 77 VAL A CA 1
ATOM 602 C C . VAL A 1 77 ? 0.810 6.566 6.007 1.00 96.88 77 VAL A C 1
ATOM 604 O O . VAL A 1 77 ? -0.256 6.870 6.543 1.00 96.88 77 VAL A O 1
ATOM 607 N N . ALA A 1 78 ? 1.804 5.981 6.683 1.00 97.44 78 ALA A N 1
ATOM 608 C CA . ALA A 1 78 ? 1.715 5.673 8.112 1.00 97.44 78 ALA A CA 1
ATOM 609 C C . ALA A 1 78 ? 1.540 6.953 8.946 1.00 97.44 78 ALA A C 1
ATOM 611 O O . ALA A 1 78 ? 0.625 7.040 9.764 1.00 97.44 78 ALA A O 1
ATOM 612 N N . THR A 1 79 ? 2.336 7.986 8.649 1.00 97.75 79 THR A N 1
ATOM 613 C CA . THR A 1 79 ? 2.232 9.307 9.291 1.00 97.75 79 THR A CA 1
ATOM 614 C C . THR A 1 79 ? 0.853 9.935 9.064 1.00 97.75 79 THR A C 1
ATOM 616 O O . THR A 1 79 ? 0.273 10.536 9.971 1.00 97.75 79 THR A O 1
ATOM 619 N N . HIS A 1 80 ? 0.287 9.807 7.858 1.00 97.88 80 HIS A N 1
ATOM 620 C CA . HIS A 1 80 ? -1.078 10.267 7.583 1.00 97.88 80 HIS A CA 1
ATOM 621 C C . HIS A 1 80 ? -2.124 9.497 8.401 1.00 97.88 80 HIS A C 1
ATOM 623 O O . HIS A 1 80 ? -3.056 10.106 8.933 1.00 97.88 80 HIS A O 1
ATOM 629 N N . GLY A 1 81 ? -1.965 8.180 8.540 1.00 97.81 81 GLY A N 1
ATOM 630 C CA . GLY A 1 81 ? -2.810 7.330 9.385 1.00 97.81 81 GLY A CA 1
ATOM 631 C C . GLY A 1 81 ? -2.834 7.793 10.841 1.00 97.81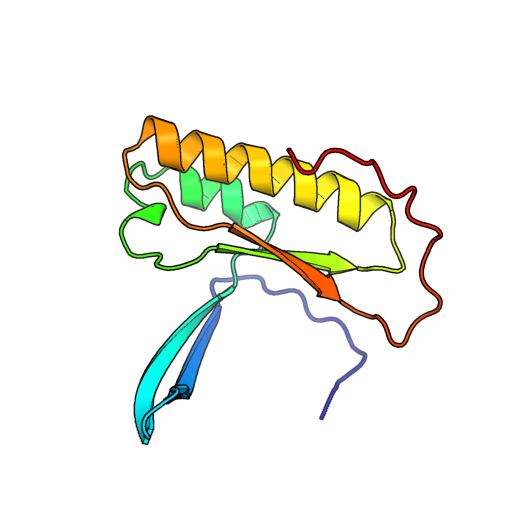 81 GLY A C 1
ATOM 632 O O . GLY A 1 81 ? -3.911 8.070 11.372 1.00 97.81 81 GLY A O 1
ATOM 633 N N . GLU A 1 82 ? -1.660 7.991 11.441 1.00 97.50 82 GLU A N 1
ATOM 634 C CA . GLU A 1 82 ? -1.510 8.499 12.815 1.00 97.50 82 GLU A CA 1
ATOM 635 C C . GLU A 1 82 ? -2.172 9.877 12.993 1.00 97.50 82 GLU A C 1
ATOM 637 O O . GLU A 1 82 ? -2.970 10.094 13.906 1.00 97.50 82 GLU A O 1
ATOM 642 N N . ASN A 1 83 ? -1.912 10.813 12.073 1.00 97.88 83 ASN A N 1
ATOM 643 C CA . ASN A 1 83 ? -2.461 12.174 12.141 1.00 97.88 83 ASN A CA 1
ATOM 644 C C . ASN A 1 83 ? -3.983 12.232 11.934 1.00 97.88 83 ASN A C 1
ATOM 646 O O . ASN A 1 83 ? -4.657 13.162 12.398 1.00 97.88 83 ASN A O 1
ATOM 650 N N . SER A 1 84 ? -4.535 11.280 11.184 1.00 97.25 84 SER A N 1
ATOM 651 C CA . SER A 1 84 ? -5.961 11.228 10.869 1.00 97.25 84 SER A CA 1
ATOM 652 C C . SER A 1 84 ? -6.773 10.408 11.873 1.00 97.25 84 SER A C 1
ATOM 654 O O . SER A 1 84 ? -7.978 10.646 11.983 1.00 97.25 84 SER A O 1
ATOM 656 N N . GLY A 1 85 ? -6.121 9.522 12.635 1.00 97.69 85 GLY A N 1
ATOM 657 C CA . GLY A 1 85 ? -6.761 8.531 13.503 1.00 97.69 85 GLY A CA 1
ATOM 658 C C . GLY A 1 85 ? -7.220 7.271 12.758 1.00 97.69 85 GLY A C 1
ATOM 659 O O . GLY A 1 85 ? -7.971 6.477 13.321 1.00 97.69 85 GLY A O 1
ATOM 660 N N . PHE A 1 86 ? -6.792 7.098 11.504 1.00 97.94 86 PHE A N 1
ATOM 661 C CA . PHE A 1 86 ? -7.077 5.939 10.653 1.00 97.94 86 PHE A CA 1
ATOM 662 C C . PHE A 1 86 ? -5.781 5.181 10.356 1.00 97.94 86 PHE A C 1
ATOM 664 O O . PHE A 1 86 ? -5.384 5.013 9.203 1.00 97.94 86 PHE A O 1
ATOM 671 N N . GLU A 1 87 ? -5.081 4.782 11.416 1.00 97.62 87 GLU A N 1
ATOM 672 C CA . GLU A 1 87 ? -3.899 3.927 11.321 1.00 97.62 87 GLU A CA 1
ATOM 673 C C . GLU A 1 87 ? -4.256 2.601 10.639 1.00 97.62 87 GLU A C 1
ATOM 675 O O . GLU A 1 87 ? -5.271 1.976 10.955 1.00 97.62 87 GLU A O 1
ATOM 680 N N . VAL A 1 88 ? -3.405 2.161 9.711 1.00 97.06 88 VAL A N 1
ATOM 681 C CA . VAL A 1 88 ? -3.585 0.917 8.958 1.00 97.06 88 VAL A CA 1
ATOM 682 C C . VAL A 1 88 ? -2.326 0.058 9.067 1.00 97.06 88 VAL A C 1
ATOM 684 O O . VAL A 1 88 ? -1.219 0.587 8.963 1.00 97.06 88 VAL A O 1
ATOM 687 N N . PRO A 1 89 ? -2.446 -1.267 9.254 1.00 97.62 89 PRO A N 1
ATOM 688 C CA . PRO A 1 89 ? -1.310 -2.169 9.128 1.00 97.62 89 PRO A CA 1
ATOM 689 C C . PRO A 1 89 ? -0.658 -2.043 7.745 1.00 97.62 89 PRO A C 1
ATOM 691 O O . PRO A 1 89 ? -1.341 -2.136 6.723 1.00 97.62 89 PRO A O 1
ATOM 694 N N . CYS A 1 90 ? 0.665 -1.878 7.715 1.00 96.56 90 CYS A N 1
ATOM 695 C CA . CYS A 1 90 ? 1.454 -1.740 6.490 1.00 96.56 90 CYS A CA 1
ATOM 696 C C . CYS A 1 90 ? 2.312 -2.989 6.247 1.00 96.56 90 CYS A C 1
ATOM 698 O O . CYS A 1 90 ? 2.954 -3.495 7.168 1.00 96.56 90 CYS A O 1
ATOM 700 N N . LEU A 1 91 ? 2.371 -3.458 4.998 1.00 96.81 91 LEU A N 1
ATOM 701 C CA . LEU A 1 91 ? 3.240 -4.561 4.577 1.00 96.81 91 LEU A CA 1
ATOM 702 C C . LEU A 1 91 ? 4.064 -4.157 3.350 1.00 96.81 91 LEU A C 1
ATOM 704 O O . LEU A 1 91 ? 3.505 -3.713 2.348 1.00 96.81 91 LEU A O 1
ATOM 708 N N . MET A 1 92 ? 5.381 -4.369 3.410 1.00 95.88 92 MET A N 1
ATOM 709 C CA . MET A 1 92 ? 6.260 -4.273 2.242 1.00 95.88 92 MET A CA 1
ATOM 710 C C . MET A 1 92 ? 6.315 -5.611 1.503 1.00 95.88 92 MET A C 1
ATOM 712 O O . MET A 1 92 ? 6.470 -6.664 2.123 1.00 95.88 92 MET A O 1
ATOM 716 N N . VAL A 1 93 ? 6.209 -5.570 0.177 1.00 96.44 93 VAL A N 1
ATOM 717 C CA . VAL A 1 93 ? 6.212 -6.746 -0.697 1.00 96.44 93 VAL A CA 1
ATOM 718 C C . VAL A 1 93 ? 7.314 -6.595 -1.738 1.00 96.44 93 VAL A C 1
ATOM 720 O O . VAL A 1 93 ? 7.259 -5.699 -2.579 1.00 96.44 93 VAL A O 1
ATOM 723 N N . ALA A 1 94 ? 8.292 -7.499 -1.691 1.00 95.31 94 ALA A N 1
ATOM 724 C CA . ALA A 1 94 ? 9.312 -7.644 -2.721 1.00 95.31 94 ALA A CA 1
ATOM 725 C C . ALA A 1 94 ? 8.705 -8.347 -3.943 1.00 95.31 94 ALA A C 1
ATOM 727 O O . ALA A 1 94 ? 8.273 -9.497 -3.851 1.00 95.31 94 ALA A O 1
ATOM 728 N N . ALA A 1 95 ? 8.633 -7.655 -5.074 1.00 94.69 95 ALA A N 1
ATOM 729 C CA . ALA A 1 95 ? 8.172 -8.194 -6.347 1.00 94.69 95 ALA A CA 1
ATOM 730 C C . ALA A 1 95 ? 9.347 -8.427 -7.305 1.00 94.69 95 ALA A C 1
ATOM 732 O O . ALA A 1 95 ? 10.435 -7.904 -7.093 1.00 94.69 95 ALA A O 1
ATOM 733 N N . LYS A 1 96 ? 9.092 -9.180 -8.383 1.00 91.69 96 LYS A N 1
ATOM 734 C CA . LYS A 1 96 ? 10.087 -9.589 -9.392 1.00 91.69 96 LYS A CA 1
ATOM 735 C C . LYS A 1 96 ? 11.267 -10.393 -8.838 1.00 91.69 96 LYS A C 1
ATOM 737 O O . LYS A 1 96 ? 12.386 -10.288 -9.320 1.00 91.69 96 LYS A O 1
ATOM 742 N N . ASP A 1 97 ? 10.990 -11.240 -7.851 1.00 88.12 97 ASP A N 1
ATOM 743 C CA . ASP A 1 97 ? 11.968 -12.171 -7.272 1.00 88.12 97 ASP A CA 1
ATOM 744 C C . ASP A 1 97 ? 12.480 -13.224 -8.279 1.00 88.12 97 ASP A C 1
ATOM 746 O O . ASP A 1 97 ? 13.442 -13.934 -8.016 1.00 88.12 97 ASP A O 1
ATOM 750 N N . ASP A 1 98 ? 11.840 -13.332 -9.448 1.00 89.31 98 ASP A N 1
ATOM 751 C CA . ASP A 1 98 ? 12.318 -14.120 -10.584 1.00 89.31 98 ASP A CA 1
ATOM 752 C C . ASP A 1 98 ? 13.508 -13.484 -11.328 1.00 89.31 98 ASP A C 1
ATOM 754 O O . ASP A 1 98 ? 14.179 -14.178 -12.096 1.00 89.31 98 ASP A O 1
ATOM 758 N N . LEU A 1 99 ? 13.781 -12.194 -11.107 1.00 87.69 99 LEU A N 1
ATOM 759 C CA . LEU A 1 99 ? 14.977 -11.505 -11.593 1.00 87.69 99 LEU A CA 1
ATOM 760 C C . LEU A 1 99 ? 16.123 -11.635 -10.583 1.00 87.69 99 LEU A C 1
ATOM 762 O O . LEU A 1 99 ? 15.896 -11.863 -9.398 1.00 87.69 99 LEU A O 1
ATOM 766 N N . ASP A 1 100 ? 17.363 -11.440 -11.042 1.00 81.44 100 ASP A N 1
ATOM 767 C CA . ASP A 1 100 ? 18.509 -11.388 -10.133 1.00 81.44 100 ASP A CA 1
ATOM 768 C C . ASP A 1 100 ? 18.320 -10.221 -9.145 1.00 81.44 100 ASP A C 1
ATOM 770 O O . ASP A 1 100 ? 18.253 -9.061 -9.572 1.00 81.44 100 ASP A O 1
ATOM 774 N N . PRO A 1 101 ? 18.222 -10.492 -7.831 1.00 71.25 101 PRO A N 1
ATOM 775 C CA . PRO A 1 101 ? 17.964 -9.446 -6.861 1.00 71.25 101 PRO A CA 1
ATOM 776 C C . PRO A 1 101 ? 19.155 -8.496 -6.799 1.00 71.25 101 PRO A C 1
ATOM 778 O O . PRO A 1 101 ? 20.321 -8.914 -6.795 1.00 71.25 101 PRO A O 1
ATOM 781 N N . HIS A 1 102 ? 18.869 -7.201 -6.681 1.00 66.88 102 HIS A N 1
ATOM 782 C CA . HIS A 1 102 ? 19.911 -6.261 -6.310 1.00 66.88 102 HIS A CA 1
ATOM 783 C C . HIS A 1 102 ? 20.338 -6.616 -4.881 1.00 66.88 102 HIS A C 1
ATOM 785 O O . HIS A 1 102 ? 19.469 -6.888 -4.049 1.00 66.88 102 HIS A O 1
ATOM 791 N N . PRO A 1 103 ? 21.639 -6.629 -4.540 1.00 64.50 103 PRO A N 1
ATOM 792 C CA . PRO A 1 103 ? 22.056 -6.800 -3.157 1.00 64.50 103 PRO A CA 1
ATOM 793 C C . PRO A 1 103 ? 21.464 -5.656 -2.327 1.00 64.50 103 PRO A C 1
ATOM 795 O O . PRO A 1 103 ? 21.957 -4.529 -2.361 1.00 64.50 103 PRO A O 1
ATOM 798 N N . VAL A 1 104 ? 20.358 -5.929 -1.636 1.00 58.84 104 VAL A N 1
ATOM 799 C CA . VAL A 1 104 ? 19.735 -4.987 -0.712 1.00 58.84 104 VAL A CA 1
ATOM 800 C C . VAL A 1 104 ? 20.538 -5.084 0.583 1.00 58.84 104 VAL A C 1
ATOM 802 O O . VAL A 1 104 ? 20.631 -6.178 1.148 1.00 58.84 104 VAL A O 1
ATOM 805 N N . PRO A 1 105 ? 21.166 -4.002 1.074 1.00 53.00 105 PRO A N 1
ATOM 806 C CA . PRO A 1 105 ? 21.731 -4.028 2.410 1.00 53.00 105 PRO A CA 1
ATOM 807 C C . PRO A 1 105 ? 20.569 -4.227 3.382 1.00 53.00 105 PRO A C 1
ATOM 809 O O . PRO A 1 105 ? 19.695 -3.371 3.506 1.00 53.00 105 PRO A O 1
ATOM 812 N N . ILE A 1 106 ? 20.544 -5.384 4.041 1.00 53.00 106 ILE A N 1
ATOM 813 C CA . ILE A 1 106 ? 19.639 -5.655 5.153 1.00 53.00 106 ILE A CA 1
ATOM 814 C C . ILE A 1 106 ? 19.986 -4.615 6.221 1.00 53.00 106 ILE A C 1
ATOM 816 O O . ILE A 1 106 ? 21.006 -4.722 6.899 1.00 53.00 106 ILE A O 1
ATOM 820 N N . SER A 1 107 ? 19.201 -3.545 6.314 1.00 50.59 107 SER A N 1
ATOM 821 C CA . SER A 1 107 ? 19.282 -2.647 7.455 1.00 50.59 107 SER A CA 1
ATOM 822 C C . SER A 1 107 ? 18.503 -3.314 8.578 1.00 50.59 107 SER A C 1
ATOM 824 O O . SER A 1 107 ? 17.277 -3.396 8.526 1.00 50.59 107 SER A O 1
ATOM 826 N N . ASP A 1 108 ? 19.238 -3.832 9.563 1.00 44.50 108 ASP A N 1
ATOM 827 C CA . ASP A 1 108 ? 18.740 -4.348 10.841 1.00 44.50 108 ASP A CA 1
ATOM 828 C C . ASP A 1 108 ? 18.030 -3.240 11.643 1.00 44.50 108 ASP A C 1
ATOM 830 O O . ASP A 1 108 ? 18.521 -2.758 12.663 1.00 44.50 108 ASP A O 1
ATOM 834 N N . SER A 1 109 ? 16.862 -2.803 11.183 1.00 44.81 109 SER A N 1
ATOM 835 C CA . SER A 1 109 ? 15.996 -1.890 11.926 1.00 44.81 109 SER A CA 1
ATOM 836 C C . SER A 1 109 ? 14.553 -2.378 11.902 1.00 44.81 109 SER A C 1
ATOM 838 O O . SER A 1 109 ? 13.625 -1.628 11.619 1.00 44.81 109 SER A O 1
ATOM 840 N N . ALA A 1 110 ? 14.368 -3.657 12.225 1.00 39.91 110 ALA A N 1
ATOM 841 C CA . ALA A 1 110 ? 13.140 -4.124 12.847 1.00 39.91 110 ALA A CA 1
ATOM 842 C C . ALA A 1 110 ? 13.364 -4.117 14.365 1.00 39.91 110 ALA A C 1
ATOM 844 O O . ALA A 1 110 ? 13.998 -5.021 14.919 1.00 39.91 110 ALA A O 1
ATOM 845 N N . ARG A 1 111 ? 12.883 -3.067 15.028 1.00 34.41 111 ARG A N 1
ATOM 846 C CA . ARG A 1 111 ? 12.668 -3.051 16.473 1.00 34.41 111 ARG A CA 1
ATOM 847 C C . ARG A 1 111 ? 11.432 -2.246 16.809 1.00 34.41 111 ARG A C 1
ATOM 849 O O . ARG A 1 111 ? 11.294 -1.153 16.225 1.00 34.41 111 ARG A O 1
#

Sequence (111 aa):
QFVERYTPTDCDRYVTNVVDTMGGTKKTLVMREISENGVQMFLANKESLAPCDVALFVYDSSDEASWKKTAELLVEVATHGENSGFEVPCLMVAAKDDLDPHPVPISDSAR

Mean predicted aligned error: 6.47 Å

InterPro domains:
  IPR027417 P-loop containing nucleoside triphosphate hydrolase [G3DSA:3.40.50.300] (1-111)
  IPR027417 P-loop containing nucleoside triphosphate hydrolase [SSF52540] (2-102)
  IPR052266 Mitochondrial Rho GTPase/EF-hand domain-containing protein [PTHR46819] (16-108)

pLDDT: mean 89.03, std 13.76, range [34.41, 97.94]

Organism: Taxus chinensis (NCBI:txid29808)

Secondary structure (DSSP, 8-state):
----S-----S-EEEEEEEEETTTEEEEEEEEE--GGGHHHHHTSTTTTTT-S-EEEEEETT-HHHHHHHHHHHHHHHHHHHHHT----EEEEEE-TTSPPP---------

Foldseek 3Di:
DDDPDDDDDPDKDKDWDWDADVPRDIDIDIDIDADPVRLVVLLVDLCSLVVPQEAEQEFEQQDPVRVVSSVVSVVVVQVSCVVSVNHHHYDYHHPPPVDDGDPDPPDPPPD

Radius of gyration: 15.84 Å; Cα contacts (8 Å, |Δi|>4): 122; chains: 1; bounding box: 37×38×38 Å